Protein AF-A0A656GL82-F1 (afdb_monomer_lite)

Structure (mmCIF, N/CA/C/O backbone):
data_AF-A0A656GL82-F1
#
_entry.id   AF-A0A656GL82-F1
#
loop_
_atom_site.group_PDB
_atom_site.id
_atom_site.type_symbol
_atom_site.label_atom_id
_atom_site.label_alt_id
_atom_site.label_comp_id
_atom_site.label_asym_id
_atom_site.label_entity_id
_atom_site.label_seq_id
_atom_site.pdbx_PDB_ins_code
_atom_site.Cartn_x
_atom_site.Cartn_y
_atom_site.Cartn_z
_atom_site.occupancy
_atom_site.B_iso_or_equiv
_atom_site.auth_seq_id
_atom_site.auth_comp_id
_atom_site.auth_asym_id
_atom_site.auth_atom_id
_atom_site.pdbx_PDB_model_num
ATOM 1 N N . GLN A 1 1 ? -26.849 -12.641 5.087 1.00 46.19 1 GLN A N 1
ATOM 2 C CA . GLN A 1 1 ? -25.472 -12.227 4.738 1.00 46.19 1 GLN A CA 1
ATOM 3 C C . GLN A 1 1 ? -24.841 -11.655 5.997 1.00 46.19 1 GLN A C 1
ATOM 5 O O . GLN A 1 1 ? -25.542 -10.893 6.658 1.00 46.19 1 GLN A O 1
ATOM 10 N N . PRO A 1 2 ? -23.621 -12.051 6.401 1.00 50.41 2 PRO A N 1
ATOM 11 C CA . PRO A 1 2 ? -23.008 -11.483 7.593 1.00 50.41 2 PRO A CA 1
ATOM 12 C C . PRO A 1 2 ? -22.780 -9.994 7.334 1.00 50.41 2 PRO A C 1
ATOM 14 O O . PRO A 1 2 ? -21.971 -9.608 6.495 1.00 50.41 2 PRO A O 1
ATOM 17 N N . GLN A 1 3 ? -23.583 -9.170 8.003 1.00 63.22 3 GLN A N 1
ATOM 18 C CA . GLN A 1 3 ? -23.517 -7.719 7.938 1.00 63.22 3 GLN A CA 1
ATOM 19 C C . GLN A 1 3 ? -22.269 -7.307 8.718 1.00 63.22 3 GLN A C 1
ATOM 21 O O . GLN A 1 3 ? -22.322 -7.102 9.930 1.00 63.22 3 GLN A O 1
ATOM 26 N N . VAL A 1 4 ? -21.115 -7.274 8.049 1.00 64.19 4 VAL A N 1
ATOM 27 C CA . VAL A 1 4 ? -19.914 -6.680 8.636 1.00 64.19 4 VAL A CA 1
ATOM 28 C C . VAL A 1 4 ? -20.243 -5.210 8.854 1.00 64.19 4 VAL A C 1
ATOM 30 O O . VAL A 1 4 ? -20.358 -4.438 7.905 1.00 64.19 4 VAL A O 1
ATOM 33 N N . THR A 1 5 ? -20.461 -4.828 10.109 1.00 71.44 5 THR A N 1
ATOM 34 C CA . THR A 1 5 ? -20.798 -3.446 10.435 1.00 71.44 5 THR A CA 1
ATOM 35 C C . THR A 1 5 ? -19.635 -2.557 10.006 1.00 71.44 5 THR A C 1
ATOM 37 O O . THR A 1 5 ? -18.468 -2.869 10.271 1.00 71.44 5 THR A O 1
ATOM 40 N N . SER A 1 6 ? -19.936 -1.449 9.328 1.00 69.94 6 SER A N 1
ATOM 41 C CA . SER A 1 6 ? -18.938 -0.533 8.750 1.00 69.94 6 SER A CA 1
ATOM 42 C C . SER A 1 6 ? -17.931 0.006 9.774 1.00 69.94 6 SER A C 1
ATOM 44 O O . SER A 1 6 ? -16.830 0.410 9.408 1.00 69.94 6 SER A O 1
ATOM 46 N N . GLN A 1 7 ? -18.295 -0.010 11.058 1.00 81.88 7 GLN A N 1
ATOM 47 C CA . GLN A 1 7 ? -17.471 0.457 12.171 1.00 81.88 7 GLN A CA 1
ATOM 48 C C . GLN A 1 7 ? -16.478 -0.589 12.696 1.00 81.88 7 GLN A C 1
ATOM 50 O O . GLN A 1 7 ? -15.485 -0.212 13.324 1.00 81.88 7 GLN A O 1
ATOM 55 N N . SER A 1 8 ? -16.711 -1.881 12.443 1.00 91.94 8 SER A N 1
ATOM 56 C CA . SER A 1 8 ? -15.763 -2.937 12.812 1.00 91.94 8 SER A CA 1
ATOM 57 C C . SER A 1 8 ? -14.438 -2.769 12.059 1.00 91.94 8 SER A C 1
ATOM 59 O O . SER A 1 8 ? -14.402 -2.196 10.970 1.00 91.94 8 SER A O 1
ATOM 61 N N . ALA A 1 9 ? -13.332 -3.277 12.612 1.00 92.69 9 ALA A N 1
ATOM 62 C CA . ALA A 1 9 ? -12.029 -3.217 11.938 1.00 92.69 9 ALA A CA 1
ATOM 63 C C . ALA A 1 9 ? -12.079 -3.859 10.539 1.00 92.69 9 ALA A C 1
ATOM 65 O O . ALA A 1 9 ? -11.563 -3.293 9.577 1.00 92.69 9 ALA A O 1
ATOM 66 N N . LEU A 1 10 ? -12.783 -4.988 10.415 1.00 92.50 10 LEU A N 1
ATOM 67 C CA . LEU A 1 10 ? -13.018 -5.648 9.134 1.00 92.50 10 LEU A CA 1
ATOM 68 C C . LEU A 1 10 ? -13.875 -4.788 8.196 1.00 92.50 10 LEU A C 1
ATOM 70 O O . LEU A 1 10 ? -13.541 -4.650 7.026 1.00 92.50 10 LEU A O 1
ATOM 74 N N . GLY A 1 11 ? -14.939 -4.161 8.704 1.00 93.38 11 GLY A N 1
ATOM 75 C CA . GLY A 1 11 ? -15.794 -3.271 7.914 1.00 93.38 11 GLY A CA 1
ATOM 76 C C . GLY A 1 11 ? -15.033 -2.064 7.377 1.00 93.38 11 GLY A C 1
ATOM 77 O O . GLY A 1 11 ? -15.167 -1.719 6.206 1.00 93.38 11 GLY A O 1
ATOM 78 N N . LYS A 1 12 ? -14.160 -1.470 8.196 1.00 92.88 12 LYS A N 1
ATOM 79 C CA . LYS A 1 12 ? -13.249 -0.401 7.769 1.00 92.88 12 LYS A CA 1
ATOM 80 C C . LYS A 1 12 ? -12.283 -0.881 6.688 1.00 92.88 12 LYS A C 1
ATOM 82 O O . LYS A 1 12 ? -12.095 -0.168 5.708 1.00 92.88 12 LYS A O 1
ATOM 87 N N . ALA A 1 13 ? -11.710 -2.076 6.834 1.00 92.62 13 ALA A N 1
ATOM 88 C CA . ALA A 1 13 ? -10.799 -2.648 5.843 1.00 92.62 13 ALA A CA 1
ATOM 89 C C . ALA A 1 13 ? -11.499 -2.922 4.500 1.00 92.62 13 ALA A C 1
ATOM 91 O O . ALA A 1 13 ? -10.988 -2.534 3.453 1.00 92.62 13 ALA A O 1
ATOM 92 N N . VAL A 1 14 ? -12.695 -3.518 4.526 1.00 93.19 14 VAL A N 1
ATOM 93 C CA . VAL A 1 14 ? -13.506 -3.774 3.323 1.00 93.19 14 VAL A CA 1
ATOM 94 C C . VAL A 1 14 ? -13.921 -2.464 2.655 1.00 93.19 14 VAL A C 1
ATOM 96 O O . VA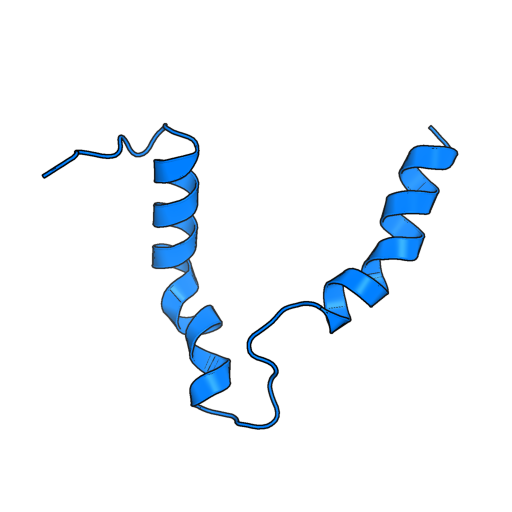L A 1 14 ? -13.795 -2.328 1.441 1.00 93.19 14 VAL A O 1
ATOM 99 N N . ASN A 1 15 ? -14.347 -1.467 3.435 1.00 92.81 15 ASN A N 1
ATOM 100 C CA . ASN A 1 15 ? -14.652 -0.143 2.900 1.00 92.81 15 ASN A CA 1
ATOM 101 C C . ASN A 1 15 ? -13.417 0.502 2.270 1.00 92.81 15 ASN A C 1
ATOM 103 O O . ASN A 1 15 ? -13.512 1.030 1.167 1.00 92.81 15 ASN A O 1
ATOM 107 N N . TYR A 1 16 ? -12.258 0.444 2.926 1.00 92.56 16 TYR A N 1
ATOM 108 C CA . TYR A 1 16 ? -11.014 0.966 2.368 1.00 92.56 16 TYR A CA 1
ATOM 109 C C . TYR A 1 16 ? -10.664 0.291 1.036 1.00 92.56 16 TYR A C 1
ATOM 111 O O . TYR A 1 16 ? -10.369 0.989 0.068 1.00 92.56 16 TYR A O 1
ATOM 119 N N . LEU A 1 17 ? -10.765 -1.040 0.959 1.00 92.75 17 LEU A N 1
ATOM 120 C CA . LEU A 1 17 ? -10.575 -1.799 -0.277 1.00 92.75 17 LEU A CA 1
ATOM 121 C C . LEU A 1 17 ? -11.518 -1.305 -1.384 1.00 92.75 17 LEU A C 1
ATOM 123 O O . LEU A 1 17 ? -11.056 -0.956 -2.466 1.00 92.75 17 LEU A O 1
ATOM 127 N N . ALA A 1 18 ? -12.819 -1.217 -1.096 1.00 94.12 18 ALA A N 1
ATOM 128 C CA . ALA A 1 18 ? -13.828 -0.800 -2.068 1.00 94.12 18 ALA A CA 1
ATOM 129 C C . ALA A 1 18 ? -13.588 0.627 -2.594 1.00 94.12 18 ALA A C 1
ATOM 131 O O . ALA A 1 18 ? -13.637 0.855 -3.800 1.00 94.12 18 ALA A O 1
ATOM 132 N N . HIS A 1 19 ? -13.256 1.580 -1.715 1.00 95.50 19 HIS A N 1
ATOM 133 C CA . HIS A 1 19 ? -12.984 2.971 -2.108 1.00 95.50 19 HIS A CA 1
ATOM 134 C C . HIS A 1 19 ? -11.696 3.133 -2.931 1.00 95.50 19 HIS A C 1
ATOM 136 O O . HIS A 1 19 ? -11.527 4.145 -3.608 1.00 95.50 19 HIS A O 1
ATOM 142 N N . ASN A 1 20 ? -10.781 2.162 -2.872 1.00 94.62 20 ASN A N 1
ATOM 143 C CA . ASN A 1 20 ? -9.491 2.211 -3.561 1.00 94.62 20 ASN A CA 1
ATOM 144 C C . ASN A 1 20 ? -9.366 1.177 -4.688 1.00 94.62 20 ASN A C 1
ATOM 146 O O . ASN A 1 20 ? -8.275 1.024 -5.237 1.00 94.62 20 ASN A O 1
ATOM 150 N N . TRP A 1 21 ? -10.451 0.489 -5.057 1.00 94.75 21 TRP A N 1
ATOM 151 C CA . TRP A 1 21 ? -10.416 -0.634 -5.998 1.00 94.75 21 TRP A CA 1
ATOM 152 C C . TRP A 1 21 ? -9.715 -0.293 -7.320 1.00 94.75 21 TRP A C 1
ATOM 154 O O . TRP A 1 21 ? -8.787 -0.991 -7.721 1.00 94.75 21 TRP A O 1
ATOM 164 N N . SER A 1 22 ? -10.048 0.857 -7.913 1.00 94.56 22 SER A N 1
ATOM 165 C CA . SER A 1 22 ? -9.453 1.334 -9.171 1.00 94.56 22 SER A CA 1
ATOM 166 C C . SER A 1 22 ? -7.946 1.592 -9.108 1.00 94.56 22 SER A C 1
ATOM 168 O O . SER A 1 22 ? -7.278 1.676 -10.134 1.00 94.56 22 SER A O 1
ATOM 170 N N . ARG A 1 23 ? -7.383 1.757 -7.906 1.00 91.62 23 ARG A N 1
ATOM 171 C CA . ARG A 1 23 ? -5.933 1.864 -7.693 1.00 91.62 23 ARG A CA 1
ATOM 172 C C . ARG A 1 23 ? -5.305 0.488 -7.548 1.00 91.62 23 ARG A C 1
ATOM 174 O O . ARG A 1 23 ? -4.220 0.264 -8.070 1.00 91.62 23 ARG A O 1
ATOM 181 N N . ILE A 1 24 ? -5.986 -0.401 -6.831 1.00 90.62 24 ILE A N 1
ATOM 182 C CA . ILE A 1 24 ? -5.505 -1.745 -6.521 1.00 90.62 24 ILE A CA 1
ATOM 183 C C . ILE A 1 24 ? -5.502 -2.615 -7.773 1.00 90.62 24 ILE A C 1
ATOM 185 O O . ILE A 1 24 ? -4.585 -3.402 -7.930 1.00 90.62 24 ILE A O 1
ATOM 189 N N . GLU A 1 25 ? -6.450 -2.458 -8.696 1.00 93.88 25 GLU A N 1
ATOM 190 C CA . GLU A 1 25 ? -6.486 -3.277 -9.913 1.00 93.88 25 GLU A CA 1
ATOM 191 C C . GLU A 1 25 ? -5.433 -2.887 -10.965 1.00 93.88 25 GLU A C 1
ATOM 193 O O . GLU A 1 25 ? -5.129 -3.695 -11.831 1.00 93.88 25 GLU A O 1
ATOM 198 N N . ARG A 1 26 ? -4.787 -1.713 -10.867 1.00 93.75 26 ARG A N 1
ATOM 199 C CA . ARG A 1 26 ? -3.837 -1.208 -11.884 1.00 93.75 26 ARG A CA 1
ATOM 200 C C . ARG A 1 26 ? -2.701 -2.168 -12.244 1.00 93.75 26 ARG A C 1
ATOM 202 O O . ARG A 1 26 ? -2.193 -2.095 -13.361 1.00 93.75 26 ARG A O 1
ATOM 209 N N . TYR A 1 27 ? -2.294 -3.060 -11.339 1.00 93.56 27 TYR A N 1
ATOM 210 C CA . TYR A 1 27 ? -1.237 -4.030 -11.645 1.00 93.56 27 TYR A CA 1
ATOM 211 C C . TYR A 1 27 ? -1.634 -5.013 -12.760 1.00 93.5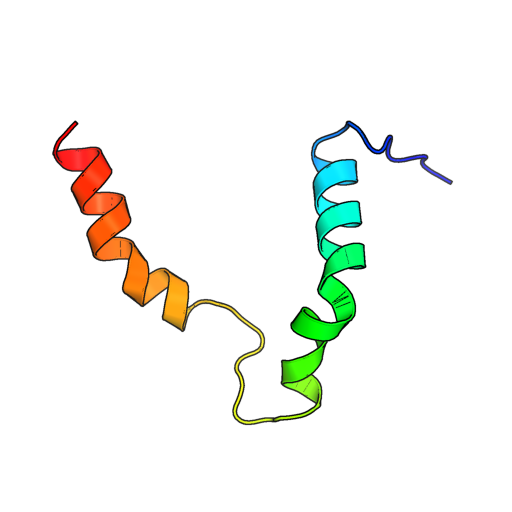6 27 TYR A C 1
ATOM 213 O O . TYR A 1 27 ? -0.758 -5.515 -13.458 1.00 93.56 27 TYR A O 1
ATOM 221 N N . ILE A 1 28 ? -2.934 -5.263 -12.975 1.00 95.50 28 ILE A N 1
ATOM 222 C CA . ILE A 1 28 ? -3.402 -6.122 -14.077 1.00 95.50 28 ILE A CA 1
ATOM 223 C C . ILE A 1 28 ? -3.366 -5.396 -15.425 1.00 95.50 28 ILE A C 1
ATOM 225 O O . ILE A 1 28 ? -3.327 -6.038 -16.470 1.00 95.50 28 ILE A O 1
ATOM 229 N N . GLU A 1 29 ? -3.375 -4.062 -15.408 1.00 95.81 29 GLU A N 1
ATOM 230 C CA . GLU A 1 29 ? -3.352 -3.227 -16.611 1.00 95.81 29 GLU A CA 1
ATOM 231 C C . GLU A 1 29 ? -1.921 -2.954 -17.095 1.00 95.81 29 GLU A C 1
ATOM 233 O O . GLU A 1 29 ? -1.696 -2.728 -18.283 1.00 95.81 29 GLU A O 1
ATOM 238 N N . ALA A 1 30 ? -0.943 -2.981 -16.185 1.00 93.19 30 ALA A N 1
ATOM 239 C CA . ALA A 1 30 ? 0.465 -2.748 -16.482 1.00 93.19 30 ALA A CA 1
ATOM 240 C C . ALA A 1 30 ? 1.339 -3.815 -15.813 1.00 93.19 30 ALA A C 1
ATOM 242 O O . ALA A 1 30 ? 1.689 -3.699 -14.642 1.00 93.19 30 ALA A O 1
ATOM 243 N N . GLY A 1 31 ? 1.756 -4.827 -16.582 1.00 89.44 31 GLY A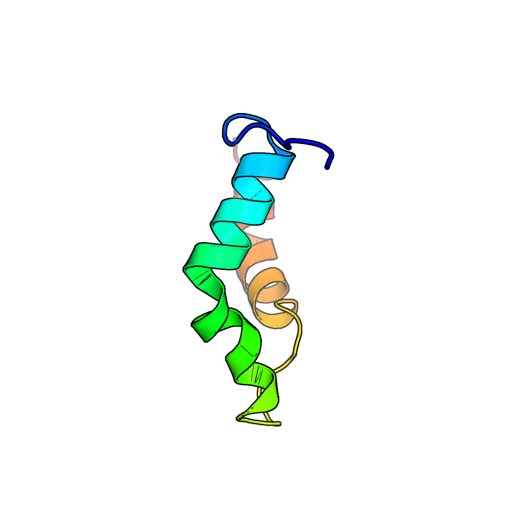 N 1
ATOM 244 C CA . GLY A 1 31 ? 2.492 -5.993 -16.068 1.00 89.44 31 GLY A CA 1
ATOM 245 C C . GLY A 1 31 ? 3.882 -5.714 -15.477 1.00 89.44 31 GLY A C 1
ATOM 246 O O . GLY A 1 31 ? 4.501 -6.620 -14.929 1.00 89.44 31 GLY A O 1
ATOM 247 N N . SER A 1 32 ? 4.390 -4.483 -15.576 1.00 93.00 32 SER A N 1
ATOM 248 C CA . SER A 1 32 ? 5.603 -4.048 -14.872 1.00 93.00 32 SER A CA 1
ATOM 249 C C . SER A 1 32 ? 5.347 -3.658 -13.413 1.00 93.00 32 SER A C 1
ATOM 251 O O . SER A 1 32 ? 6.298 -3.549 -12.637 1.00 93.00 32 SER A O 1
ATOM 253 N N . LEU A 1 33 ? 4.088 -3.431 -13.030 1.00 92.25 33 LEU A N 1
ATOM 254 C CA . LEU A 1 33 ? 3.714 -3.117 -11.659 1.00 92.25 33 LEU A CA 1
ATOM 255 C C . LEU A 1 33 ? 3.596 -4.412 -10.838 1.00 92.25 33 LEU A C 1
ATOM 257 O O . LEU A 1 33 ? 2.916 -5.346 -11.265 1.00 92.25 33 LEU A O 1
ATOM 261 N N . PRO A 1 34 ? 4.222 -4.490 -9.651 1.00 91.94 34 PRO A N 1
ATOM 262 C CA . PRO A 1 34 ? 4.041 -5.629 -8.763 1.00 91.94 34 PRO A CA 1
ATOM 263 C C . PRO A 1 34 ? 2.623 -5.639 -8.172 1.00 91.94 34 PRO A C 1
ATOM 265 O O . PRO A 1 34 ? 2.043 -4.588 -7.901 1.00 91.94 34 PRO A O 1
ATOM 268 N N . ILE A 1 35 ? 2.089 -6.838 -7.920 1.00 93.12 35 ILE A N 1
ATOM 269 C CA . ILE A 1 35 ? 0.809 -7.023 -7.209 1.00 93.12 35 ILE A CA 1
ATOM 270 C C . ILE A 1 35 ? 0.901 -6.625 -5.728 1.00 93.12 35 ILE A C 1
ATOM 272 O O . ILE A 1 35 ? -0.102 -6.313 -5.090 1.00 93.12 35 ILE A O 1
ATOM 276 N N . ASP A 1 36 ? 2.110 -6.656 -5.170 1.00 91.81 36 ASP A N 1
ATOM 277 C CA . ASP A 1 36 ? 2.380 -6.380 -3.768 1.00 91.81 36 ASP A CA 1
ATOM 278 C C . ASP A 1 36 ? 3.097 -5.038 -3.562 1.00 91.81 36 ASP A C 1
ATOM 280 O O . ASP A 1 36 ? 3.681 -4.447 -4.472 1.00 91.81 36 ASP A O 1
ATOM 284 N N . ASN A 1 37 ? 3.071 -4.561 -2.319 1.00 91.31 37 ASN A N 1
ATOM 285 C CA . ASN A 1 37 ? 3.705 -3.309 -1.920 1.00 91.31 37 ASN A CA 1
ATOM 286 C C . ASN A 1 37 ? 5.122 -3.511 -1.342 1.00 91.31 37 ASN A C 1
ATOM 288 O O . ASN A 1 37 ? 5.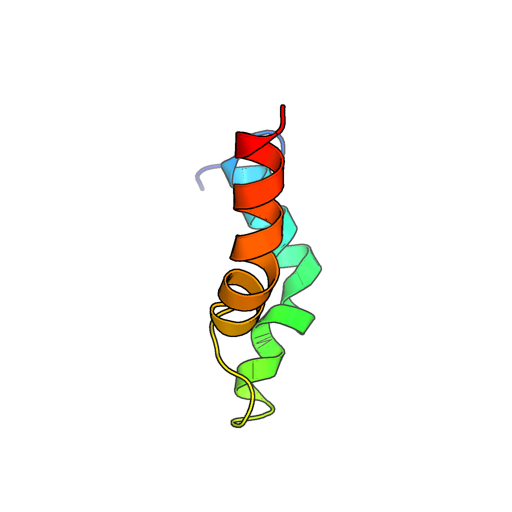666 -2.619 -0.683 1.00 91.31 37 ASN A O 1
ATOM 292 N N . ASN A 1 38 ? 5.754 -4.672 -1.563 1.00 94.38 38 ASN A N 1
ATOM 293 C CA . ASN A 1 38 ? 6.978 -5.048 -0.851 1.00 94.38 38 ASN A CA 1
ATOM 294 C C . ASN A 1 38 ? 8.126 -4.058 -1.087 1.00 94.38 38 ASN A C 1
ATOM 296 O O . ASN A 1 38 ? 8.941 -3.819 -0.195 1.00 94.38 38 ASN A O 1
ATOM 300 N N . ALA A 1 39 ? 8.214 -3.475 -2.284 1.00 93.94 39 ALA A N 1
ATOM 301 C CA . ALA A 1 39 ? 9.236 -2.483 -2.602 1.00 93.94 39 ALA A CA 1
ATOM 302 C C . ALA A 1 39 ? 9.102 -1.220 -1.735 1.00 93.94 39 ALA A C 1
ATOM 304 O O . ALA A 1 39 ? 10.091 -0.777 -1.147 1.00 93.94 39 ALA A O 1
ATOM 305 N N . ALA A 1 40 ? 7.888 -0.680 -1.598 1.00 93.50 40 ALA A N 1
ATOM 306 C CA . ALA A 1 40 ? 7.650 0.503 -0.779 1.00 93.50 40 ALA A CA 1
ATOM 307 C C . ALA A 1 40 ? 7.821 0.195 0.715 1.00 93.50 40 ALA A C 1
ATOM 309 O O . ALA A 1 40 ? 8.427 0.983 1.440 1.00 93.50 40 ALA A O 1
ATOM 310 N N . GLU A 1 41 ? 7.363 -0.973 1.176 1.00 95.31 41 GLU A N 1
ATOM 311 C CA . GLU A 1 41 ? 7.556 -1.405 2.563 1.00 95.31 41 GLU A CA 1
ATOM 312 C C . GLU A 1 41 ? 9.036 -1.547 2.925 1.00 95.31 41 GLU A C 1
ATOM 314 O O . GLU A 1 41 ? 9.465 -1.096 3.988 1.00 95.31 41 GLU A O 1
ATOM 319 N N . ARG A 1 42 ? 9.848 -2.131 2.034 1.00 95.56 42 ARG A N 1
ATOM 320 C CA . ARG A 1 42 ? 11.305 -2.186 2.221 1.00 95.56 42 ARG A CA 1
ATOM 321 C C . ARG A 1 42 ? 11.925 -0.793 2.250 1.00 95.56 42 ARG A C 1
ATOM 323 O O . ARG A 1 42 ? 12.802 -0.564 3.076 1.00 95.56 42 ARG A O 1
ATOM 330 N N . ALA A 1 43 ? 11.466 0.124 1.400 1.00 96.12 43 ALA A N 1
ATOM 331 C CA . ALA A 1 43 ? 11.982 1.489 1.350 1.00 96.12 43 ALA A CA 1
ATOM 332 C C . ALA A 1 43 ? 11.664 2.293 2.624 1.00 96.12 43 ALA A C 1
ATOM 334 O O . ALA A 1 43 ? 12.519 3.029 3.110 1.00 96.12 43 ALA A O 1
ATOM 335 N N . ILE A 1 44 ? 10.467 2.133 3.205 1.00 95.00 44 ILE A N 1
ATOM 336 C CA . ILE A 1 44 ? 10.066 2.861 4.423 1.00 95.00 44 ILE A CA 1
ATOM 337 C C . ILE A 1 44 ? 10.559 2.199 5.719 1.00 95.00 44 ILE A C 1
ATOM 339 O O . ILE A 1 44 ? 10.664 2.857 6.756 1.00 95.00 44 ILE A O 1
ATOM 343 N N . ARG A 1 45 ? 10.888 0.901 5.685 1.00 93.56 45 ARG A N 1
ATOM 344 C CA . ARG A 1 45 ? 11.290 0.116 6.862 1.00 93.56 45 ARG A CA 1
ATOM 345 C C . ARG A 1 45 ? 12.435 0.737 7.681 1.00 93.56 45 ARG A C 1
ATOM 347 O O . ARG A 1 45 ? 12.268 0.793 8.900 1.00 93.56 45 ARG A O 1
ATOM 354 N N . PRO A 1 46 ? 13.551 1.225 7.099 1.00 91.94 46 PRO A N 1
ATOM 355 C CA . PRO A 1 46 ? 14.630 1.840 7.877 1.00 91.94 46 PRO A CA 1
ATOM 356 C C . PRO A 1 46 ? 14.145 3.035 8.703 1.00 91.94 46 PRO A C 1
ATOM 358 O O . PRO A 1 46 ? 14.512 3.179 9.866 1.00 91.94 46 PRO A O 1
ATOM 361 N N . PHE A 1 47 ? 13.255 3.846 8.128 1.00 88.75 47 PHE A N 1
ATOM 362 C CA . PHE A 1 47 ? 12.670 4.994 8.809 1.00 88.75 47 PHE A CA 1
ATOM 363 C C . PHE A 1 47 ? 11.701 4.573 9.919 1.00 88.75 47 PHE A C 1
ATOM 365 O O . PHE A 1 47 ? 11.789 5.075 11.038 1.00 88.75 47 PHE A O 1
ATOM 372 N N . ALA A 1 48 ? 10.799 3.629 9.637 1.00 90.31 48 ALA A N 1
ATOM 373 C CA . ALA A 1 48 ? 9.808 3.160 10.606 1.00 90.31 48 ALA A CA 1
ATOM 374 C C . ALA A 1 48 ? 10.450 2.461 11.820 1.00 90.31 48 ALA A C 1
ATOM 376 O O . ALA A 1 48 ? 10.041 2.701 12.956 1.00 90.31 48 ALA A O 1
ATOM 377 N N . ILE A 1 49 ? 11.474 1.629 11.592 1.00 87.94 49 ILE A N 1
ATOM 378 C CA . ILE A 1 49 ? 12.228 0.966 12.667 1.00 87.94 49 ILE A CA 1
ATOM 379 C C . ILE A 1 49 ? 13.079 1.982 13.428 1.00 87.94 49 ILE A C 1
ATOM 381 O O . ILE A 1 49 ? 13.055 1.982 14.657 1.00 87.94 49 ILE A O 1
ATOM 385 N N . GLY A 1 50 ? 13.778 2.875 12.717 1.00 82.38 50 GLY A N 1
ATOM 386 C CA . GLY A 1 50 ? 14.568 3.938 13.336 1.00 82.38 50 GLY A CA 1
ATOM 387 C C . GLY A 1 50 ? 13.726 4.787 14.290 1.00 82.38 50 GLY A C 1
ATOM 388 O O . GLY A 1 50 ? 14.102 4.978 15.437 1.00 82.38 50 GLY A O 1
ATOM 389 N N . ARG A 1 51 ? 12.518 5.195 13.890 1.00 73.69 51 ARG A N 1
ATOM 390 C CA . ARG A 1 51 ? 11.610 5.961 14.762 1.00 73.69 51 ARG A CA 1
ATOM 391 C C . ARG A 1 51 ? 11.207 5.237 16.049 1.00 73.69 51 ARG A C 1
ATOM 393 O O . ARG A 1 51 ? 11.021 5.897 17.061 1.00 73.69 51 ARG A O 1
ATOM 400 N N . LYS A 1 52 ? 11.073 3.907 16.014 1.00 68.19 52 LYS A N 1
ATOM 401 C CA . LYS A 1 52 ? 10.752 3.086 17.194 1.00 68.19 52 LYS A CA 1
ATOM 402 C C . LYS A 1 52 ? 11.956 2.888 18.126 1.00 68.19 52 LYS A C 1
ATOM 404 O O . LYS A 1 52 ? 11.760 2.564 19.285 1.00 68.19 52 LYS A O 1
ATOM 409 N N . ALA A 1 53 ? 13.182 3.030 17.621 1.00 65.50 53 ALA A N 1
ATOM 410 C CA . ALA A 1 53 ? 14.403 2.880 18.415 1.00 65.50 53 ALA A CA 1
ATOM 411 C C . ALA A 1 53 ? 14.859 4.186 19.098 1.00 65.50 53 ALA A C 1
ATOM 413 O O . ALA A 1 53 ? 15.687 4.134 20.000 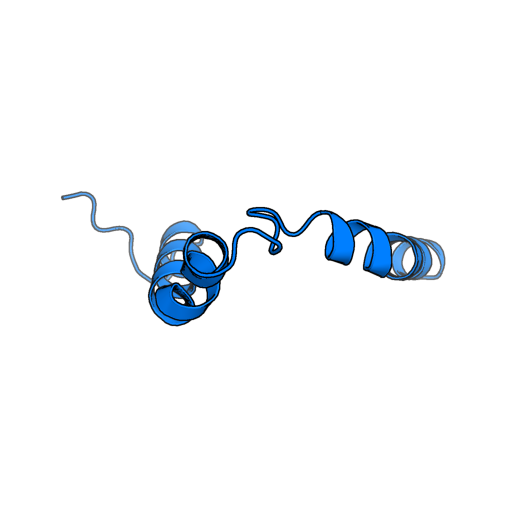1.00 65.50 53 ALA A O 1
ATOM 414 N N . TRP A 1 54 ? 14.354 5.339 18.645 1.00 61.00 54 TRP A N 1
ATOM 415 C CA . TRP A 1 54 ? 14.739 6.674 19.127 1.00 61.00 54 TR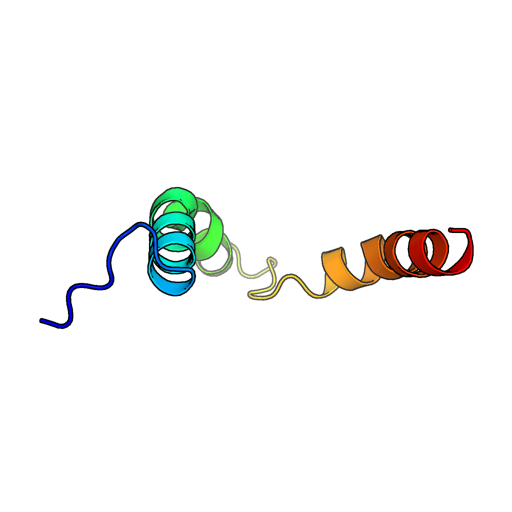P A CA 1
ATOM 416 C C . TRP A 1 54 ? 13.674 7.364 20.008 1.00 61.00 54 TRP A C 1
ATOM 418 O O . TRP A 1 54 ? 13.948 8.442 20.533 1.00 61.00 54 TRP A O 1
ATOM 428 N N . LEU A 1 55 ? 12.484 6.770 20.162 1.00 54.50 55 LEU A N 1
ATOM 429 C CA . LEU A 1 55 ? 11.449 7.133 21.145 1.00 54.50 55 LEU A CA 1
ATOM 430 C C . LEU A 1 55 ? 11.370 6.044 22.217 1.00 54.50 55 LEU A C 1
ATOM 432 O O . LEU A 1 55 ? 11.077 6.399 23.377 1.00 54.50 55 LEU A O 1
#

Secondary structure (DSSP, 8-state):
-----TTSHHHHHHHHHHHTHHHHTHHHH-TTS-SS-HHHHHHHHHHHHHHHHH-

pLDDT: mean 86.55, std 12.84, range [46.19, 96.12]

Foldseek 3Di:
DPPPDCPDPVNVVVVVCVVCVVVLCVCVVPVVDDNDPVVVCVVCVVVVVVVVVVD

Sequence (55 aa):
QPQVTSQSALGKAVNYLAHNWSRIERYIEAGSLPIDNNAAERAIRPFAIGRKAWL

InterPro domains:
  IPR004291 Transposase IS66, central domain [PF03050] (2-55)
  IPR052344 Transposase-related protein [PTHR33678] (3-55)

Radius of gyration: 16.07 Å; chains: 1; bounding box: 40×19×38 Å

Organism: NCBI:txid629261